Protein AF-A0A1I6CUY3-F1 (afdb_monomer)

Solvent-accessible surface area (backbone atoms only — not comparable to full-atom values): 10543 Å² total; per-residue (Å²): 143,82,84,89,78,91,83,90,82,91,78,90,78,93,74,80,87,75,79,80,78,75,73,74,72,73,67,76,73,80,63,66,23,38,67,44,79,44,79,38,46,83,94,50,56,66,61,58,48,66,66,47,44,64,56,51,34,59,44,41,74,42,101,34,29,36,38,38,43,31,62,86,59,84,82,52,66,68,56,40,55,76,63,63,37,47,79,90,41,55,46,77,48,59,83,56,54,75,78,52,42,59,58,49,47,32,54,49,27,43,67,45,55,26,39,32,39,38,35,61,46,80,68,86,76,49,75,67,57,49,51,50,39,35,55,15,8,39,70,10,50,6,34,36,37,41,37,24,63,55,79,74,75,90,80,81,78,100,66,90,78,81,82,77,80,79,79,80,83,78,133

Radius of gyration: 29.92 Å; Cα contacts (8 Å, |Δi|>4): 224; chains: 1; bounding box: 95×60×81 Å

Foldseek 3Di:
DDDDDDDDDDDDDDDDDPDPPPVVPPPPPPLLQEEDEDEDAPVCVVVVCVVCLVVQLVLQVDPAAEEAEAQADDDDPVCCVVSNHDSVRYYYDHHDDLVVQLVVLLVVLQVLRHQEHETEHADDDDPVSNVSSSVSSSNSSHYYYYYYYDPPPPDPDPDDDDPPPPPDDDD

Secondary structure (DSSP, 8-state):
---------------------------------EEEEEEE-TT-HHHHHHHHHHHHHHHHTSSSEEEEE-SS-PPPHHHHHHTT--TTSEEEE----HHHHHHHHHHHHHTS-EEEEEEE--SPPPHHHHHHHHHHHHHHT-EEEEEEE------S---------------

Nearest PDB structures (foldseek):
  1oft-assembly1_A  TM=8.064E-01  e=1.027E-09  Pseudomonas aeruginosa
  1xmv-assembly1_A  TM=7.536E-01  e=2.503E-05  Escherichia coli
  2odn-assembly1_A  TM=7.716E-01  e=3.425E-05  Mycolicibacterium smegmatis
  1u98-assembly1_A  TM=7.474E-01  e=1.059E-04  Escherichia coli
  1u94-assembly1_A  TM=7.597E-01  e=2.715E-04  Escherichia coli

Mean predicted aligned error: 14.57 Å

Sequence (171 aa):
MIMYTSGYANRSSKLAAIKGNSAQANTAGDSTGLISEVVYREDQPMMTQLLLLPLLQQLGQQSRWQLWLTPQQKLSRQWVQASGLPLTKLMQISQLSPDDTLESMIRALRTGNYSVVIGWHADDLTDDEHRRLVQAAEKGNAMGFVMRPVRSDSHATRQLSGLKIHSNFYH

Structure (mmCIF, N/CA/C/O backbone):
data_AF-A0A1I6CUY3-F1
#
_en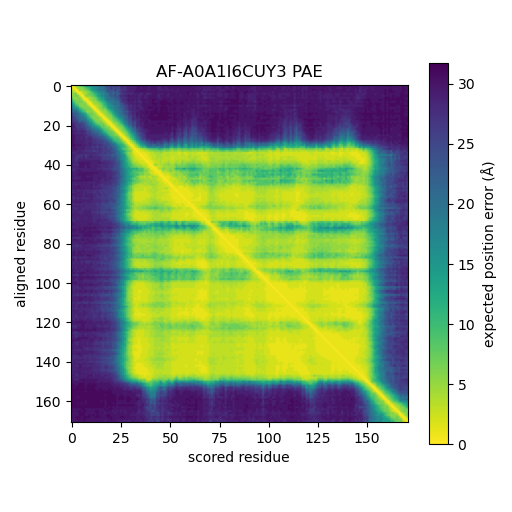try.id   AF-A0A1I6CUY3-F1
#
loop_
_atom_site.group_PDB
_atom_site.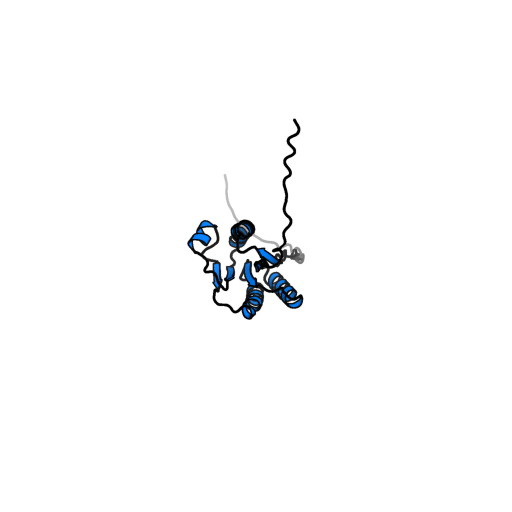id
_atom_site.type_symbol
_atom_site.label_atom_id
_atom_site.label_alt_id
_atom_site.label_comp_id
_atom_site.label_asym_id
_atom_site.label_entity_id
_atom_site.label_seq_id
_atom_site.pdbx_PDB_ins_code
_atom_site.Cartn_x
_atom_site.Cartn_y
_atom_site.Cartn_z
_atom_site.occupancy
_atom_site.B_iso_or_equiv
_atom_site.auth_seq_id
_atom_site.auth_comp_id
_atom_site.auth_asym_id
_atom_site.auth_atom_id
_atom_site.pdbx_PDB_model_num
ATOM 1 N N . MET A 1 1 ? -58.769 29.376 48.415 1.00 55.84 1 MET A N 1
ATOM 2 C CA . MET A 1 1 ? -57.930 28.252 48.876 1.00 55.84 1 MET A CA 1
ATOM 3 C C . MET A 1 1 ? -58.824 27.056 49.146 1.00 55.84 1 MET A C 1
ATOM 5 O O . MET A 1 1 ? -59.474 27.028 50.175 1.00 55.84 1 MET A O 1
ATOM 9 N N . ILE A 1 2 ? -58.894 26.127 48.194 1.00 38.34 2 ILE A N 1
ATOM 10 C CA . ILE A 1 2 ? -59.183 24.705 48.418 1.00 38.34 2 ILE A CA 1
ATOM 11 C C . ILE A 1 2 ? -58.559 23.958 47.237 1.00 38.34 2 ILE A C 1
ATOM 13 O O . ILE A 1 2 ? -58.860 24.233 46.079 1.00 38.34 2 ILE A O 1
ATOM 17 N N . MET A 1 3 ? -57.576 23.135 47.584 1.00 55.62 3 MET A N 1
ATOM 18 C CA . MET A 1 3 ? -56.825 22.208 46.741 1.00 55.62 3 MET A CA 1
ATOM 19 C C . MET A 1 3 ? -57.574 20.864 46.668 1.00 55.62 3 MET A C 1
ATOM 21 O O . MET A 1 3 ? -58.613 20.726 47.305 1.00 55.62 3 MET A O 1
ATOM 25 N N . TYR A 1 4 ? -56.956 19.895 45.977 1.00 41.56 4 TYR A N 1
ATOM 26 C CA . TYR A 1 4 ? -57.267 18.458 45.830 1.00 41.56 4 TYR A CA 1
ATOM 27 C C . TYR A 1 4 ? -58.004 18.101 44.527 1.00 41.56 4 TYR A C 1
ATOM 29 O O . TYR A 1 4 ? -58.953 18.776 44.160 1.00 41.56 4 TYR A O 1
ATOM 37 N N . THR A 1 5 ? -57.729 17.011 43.805 1.00 42.31 5 THR A N 1
ATOM 38 C CA . THR A 1 5 ? -56.566 16.131 43.545 1.00 42.31 5 THR A CA 1
ATOM 39 C C . THR A 1 5 ? -57.085 15.021 42.613 1.00 42.31 5 THR A C 1
ATOM 41 O O . THR A 1 5 ? -58.216 14.586 42.788 1.00 42.31 5 THR A O 1
ATOM 44 N N . SER A 1 6 ? -56.229 14.541 41.703 1.00 37.88 6 SER A N 1
ATOM 45 C CA . SER A 1 6 ? -56.186 13.172 41.151 1.00 37.88 6 SER A CA 1
ATOM 46 C C . SER A 1 6 ? -57.346 12.623 40.296 1.00 37.88 6 SER A C 1
ATOM 48 O O . SER A 1 6 ? -58.520 12.741 40.622 1.00 37.88 6 SER A O 1
ATOM 50 N N . GLY A 1 7 ? -56.971 11.873 39.250 1.00 39.47 7 GLY A N 1
ATOM 51 C CA . GLY A 1 7 ? -57.823 10.826 38.674 1.00 39.47 7 GLY A CA 1
ATOM 52 C C . GLY A 1 7 ? -57.682 10.626 37.167 1.00 39.47 7 GLY A C 1
ATOM 53 O O . GLY A 1 7 ? -58.436 11.196 36.390 1.00 39.47 7 GLY A O 1
ATOM 54 N N . TYR A 1 8 ? -56.735 9.781 36.758 1.00 38.72 8 TYR A N 1
ATOM 55 C CA . TYR A 1 8 ? -56.544 9.295 35.387 1.00 38.72 8 TYR A CA 1
ATOM 56 C C . TYR A 1 8 ? -57.740 8.473 34.871 1.00 38.72 8 TYR A C 1
ATOM 58 O O . TYR A 1 8 ? -58.208 7.589 35.582 1.00 38.72 8 TYR A O 1
ATOM 66 N N . ALA A 1 9 ? -58.116 8.636 33.594 1.00 38.25 9 ALA A N 1
ATOM 67 C CA . ALA A 1 9 ? -58.617 7.532 32.765 1.00 38.25 9 ALA A CA 1
ATOM 68 C C . ALA A 1 9 ? -58.506 7.826 31.255 1.00 38.25 9 ALA A C 1
ATOM 70 O O . ALA A 1 9 ? -59.193 8.660 30.675 1.00 38.25 9 ALA A O 1
ATOM 71 N N . ASN A 1 10 ? -57.606 7.056 30.661 1.00 36.03 10 ASN A N 1
ATOM 72 C CA . ASN A 1 10 ? -57.348 6.748 29.262 1.00 36.03 10 ASN A CA 1
ATOM 73 C C . ASN A 1 10 ? -58.616 6.455 28.426 1.00 36.03 10 ASN A C 1
ATOM 75 O O . ASN A 1 10 ? -59.429 5.609 28.803 1.00 36.03 10 ASN A O 1
ATOM 79 N N . ARG A 1 11 ? -58.721 7.049 27.227 1.00 37.78 11 ARG A N 1
ATOM 80 C CA . ARG A 1 11 ? -59.440 6.416 26.113 1.00 37.78 11 ARG A CA 1
ATOM 81 C C . ARG A 1 11 ? -58.711 6.635 24.791 1.00 37.78 11 ARG A C 1
ATOM 83 O O . ARG A 1 11 ? -58.584 7.747 24.291 1.00 37.78 11 ARG A O 1
ATOM 90 N N . SER A 1 12 ? -58.236 5.516 24.259 1.00 43.66 12 SER A N 1
ATOM 91 C CA . SER A 1 12 ? -57.578 5.349 22.972 1.00 43.66 12 SER A CA 1
ATOM 92 C C . SER A 1 12 ? -58.367 5.934 21.802 1.00 43.66 12 SER A C 1
ATOM 94 O O . SER A 1 12 ? -59.543 5.621 21.621 1.00 43.66 12 SER A O 1
ATOM 96 N N . SER A 1 13 ? -57.668 6.642 20.920 1.00 40.75 13 SER A N 1
ATOM 97 C CA . SER A 1 13 ? -58.008 6.710 19.501 1.00 40.75 13 SER A CA 1
ATOM 98 C C . SER A 1 13 ? -56.831 6.150 18.700 1.00 40.75 13 SER A C 1
ATOM 100 O O . SER A 1 13 ? -55.719 6.672 18.706 1.00 40.75 13 SER A O 1
ATOM 102 N N . LYS A 1 14 ? -57.078 4.997 18.069 1.00 42.62 14 LYS A N 1
ATOM 103 C CA . LYS A 1 14 ? -56.209 4.386 17.062 1.00 42.62 14 LYS A CA 1
ATOM 104 C C . LYS A 1 14 ? -56.055 5.366 15.900 1.00 42.62 14 LYS A C 1
ATOM 106 O O . LYS A 1 14 ? -57.047 5.677 15.248 1.00 42.62 14 LYS A O 1
ATOM 111 N N . LEU A 1 15 ? -54.824 5.757 15.592 1.00 42.97 15 LEU A N 1
ATOM 112 C CA . LEU A 1 15 ? -54.460 6.302 14.288 1.00 42.97 15 LEU A CA 1
ATOM 113 C C . LEU A 1 15 ? -53.458 5.354 13.636 1.00 42.97 15 LEU A C 1
ATOM 115 O O . LEU A 1 15 ? -52.519 4.865 14.261 1.00 42.97 15 LEU A O 1
ATOM 119 N N . ALA A 1 16 ? -53.794 5.005 12.401 1.00 39.41 16 ALA A N 1
ATOM 120 C CA . ALA A 1 16 ? -53.225 3.928 11.623 1.00 39.41 16 ALA A CA 1
ATOM 121 C C . ALA A 1 16 ? -51.727 4.117 11.359 1.00 39.41 16 ALA A C 1
ATOM 123 O O . ALA A 1 16 ? -51.241 5.225 11.139 1.00 39.41 16 ALA A O 1
ATOM 124 N N . ALA A 1 17 ? -51.022 2.988 11.342 1.00 41.09 17 ALA A N 1
ATOM 125 C CA . ALA A 1 17 ? -49.633 2.878 10.945 1.00 41.09 17 ALA A CA 1
ATOM 126 C C . ALA A 1 17 ? -49.424 3.442 9.532 1.00 41.09 17 ALA A C 1
ATOM 128 O O . ALA A 1 17 ? -49.836 2.837 8.541 1.00 41.09 17 ALA A O 1
ATOM 129 N N . ILE A 1 18 ? -48.730 4.574 9.439 1.00 46.38 18 ILE A N 1
ATOM 130 C CA . ILE A 1 18 ? -48.067 4.979 8.204 1.00 46.38 18 ILE A CA 1
ATOM 131 C C . ILE A 1 18 ? -46.748 4.215 8.198 1.00 46.38 18 ILE A C 1
ATOM 133 O O . ILE A 1 18 ? -45.865 4.460 9.019 1.00 46.38 18 ILE A O 1
ATOM 137 N N . LYS A 1 19 ? -46.673 3.214 7.315 1.00 42.91 19 LYS A N 1
ATOM 138 C CA . LYS A 1 19 ? -45.460 2.449 7.032 1.00 42.91 19 LYS A CA 1
ATOM 139 C C . LYS A 1 19 ? -44.299 3.420 6.850 1.00 42.91 19 LYS A C 1
ATOM 141 O O . LYS A 1 19 ? -44.323 4.259 5.951 1.00 42.91 19 LYS A O 1
ATOM 146 N N . GLY A 1 20 ? -43.293 3.273 7.705 1.00 38.03 20 GLY A N 1
ATOM 147 C CA . GLY A 1 20 ? -41.992 3.878 7.508 1.00 38.03 20 GLY A CA 1
ATOM 148 C C . GLY A 1 20 ? -41.389 3.331 6.225 1.00 38.03 20 GLY A C 1
ATOM 149 O O . GLY A 1 20 ? -40.708 2.313 6.238 1.00 38.03 20 GLY A O 1
ATOM 150 N N . ASN A 1 21 ? -41.601 4.036 5.121 1.00 46.59 21 ASN A N 1
ATOM 151 C CA . ASN A 1 21 ? -40.620 4.056 4.055 1.00 46.59 21 ASN A CA 1
ATOM 152 C C . ASN A 1 21 ? -39.525 5.031 4.489 1.00 46.59 21 ASN A C 1
ATOM 154 O O . ASN A 1 21 ? -39.339 6.093 3.901 1.00 46.59 21 ASN A O 1
ATOM 158 N N . SER A 1 22 ? -38.755 4.640 5.508 1.00 44.69 22 SER A N 1
ATOM 159 C CA . SER A 1 22 ? -37.345 5.004 5.553 1.00 44.69 22 SER A CA 1
ATOM 160 C C . SER A 1 22 ? -36.682 4.240 4.410 1.00 44.69 22 SER A C 1
ATOM 162 O O . SER A 1 22 ? -36.003 3.234 4.610 1.00 44.69 22 SER A O 1
ATOM 164 N N . ALA A 1 23 ? -36.952 4.693 3.183 1.00 40.44 23 ALA A N 1
ATOM 165 C CA . ALA A 1 23 ? -36.042 4.511 2.078 1.00 40.44 23 ALA A CA 1
ATOM 166 C C . ALA A 1 23 ? -34.788 5.260 2.510 1.00 40.44 23 ALA A C 1
ATOM 168 O O . ALA A 1 23 ? -34.647 6.465 2.309 1.00 40.44 23 ALA A O 1
ATOM 169 N N . GLN A 1 24 ? -33.938 4.540 3.234 1.00 44.31 24 GLN A N 1
ATOM 170 C CA . GLN A 1 24 ? -32.570 4.914 3.469 1.00 44.31 24 GLN A CA 1
ATOM 171 C C . GLN A 1 24 ? -31.951 4.941 2.080 1.00 44.31 24 GLN A C 1
ATOM 173 O O . GLN A 1 24 ? -31.502 3.929 1.548 1.00 44.31 24 GLN A O 1
ATOM 178 N N . ALA A 1 25 ? -32.048 6.107 1.447 1.00 40.00 25 ALA A N 1
ATOM 179 C CA . ALA A 1 25 ? -31.144 6.499 0.403 1.00 40.00 25 ALA A CA 1
ATOM 180 C C . ALA A 1 25 ? -29.764 6.407 1.052 1.00 40.00 25 ALA A C 1
ATOM 182 O O . ALA A 1 25 ? -29.317 7.327 1.732 1.00 40.00 25 ALA A O 1
ATOM 183 N N . ASN A 1 26 ? -29.128 5.244 0.903 1.00 42.31 26 ASN A N 1
ATOM 184 C CA . ASN A 1 26 ? -27.686 5.165 0.826 1.00 42.31 26 ASN A CA 1
ATOM 185 C C . ASN A 1 26 ? -27.321 6.104 -0.321 1.00 42.31 26 ASN A C 1
ATOM 187 O O . ASN A 1 26 ? -27.262 5.699 -1.480 1.00 42.31 26 ASN A O 1
ATOM 191 N N . THR A 1 27 ? -27.164 7.388 -0.003 1.00 42.53 27 THR A N 1
ATOM 192 C CA . THR A 1 27 ? -26.299 8.275 -0.760 1.00 42.53 27 THR A CA 1
ATOM 193 C C . THR A 1 27 ? -25.023 7.484 -0.942 1.00 42.53 27 THR A C 1
ATOM 195 O O . THR A 1 27 ? -24.424 7.086 0.061 1.00 42.53 27 THR A O 1
ATOM 198 N N . ALA A 1 28 ? -24.726 7.142 -2.196 1.00 45.62 28 ALA A N 1
ATOM 199 C CA . ALA A 1 28 ? -23.507 6.477 -2.606 1.00 45.62 28 ALA A CA 1
ATOM 200 C C . ALA A 1 28 ? -22.371 6.988 -1.718 1.00 45.62 28 ALA A C 1
ATOM 202 O O . ALA A 1 28 ? -22.059 8.176 -1.738 1.00 45.62 28 ALA A O 1
ATOM 203 N N . GLY A 1 29 ? -21.863 6.127 -0.834 1.00 43.66 29 GLY A N 1
ATOM 204 C CA . GLY A 1 29 ? -20.668 6.472 -0.089 1.00 43.66 29 GLY A CA 1
ATOM 205 C C . GLY A 1 29 ? -19.603 6.669 -1.147 1.00 43.66 29 GLY A C 1
ATOM 206 O O . GLY A 1 29 ? -19.333 5.710 -1.867 1.00 43.66 29 GLY A O 1
ATOM 207 N N . ASP A 1 30 ? -19.101 7.897 -1.293 1.00 52.50 30 ASP A N 1
ATOM 208 C CA . ASP A 1 30 ? -18.008 8.221 -2.203 1.00 52.50 30 ASP A CA 1
ATOM 209 C C . ASP A 1 30 ? -16.924 7.163 -2.012 1.00 52.50 30 ASP A C 1
ATOM 211 O O . ASP A 1 30 ? -16.229 7.121 -0.991 1.00 52.50 30 ASP A O 1
ATOM 215 N N . SER A 1 31 ? -16.834 6.233 -2.958 1.00 53.81 31 SER A N 1
ATOM 216 C CA . SER A 1 31 ? -15.778 5.245 -2.986 1.00 53.81 31 SER A CA 1
ATOM 217 C C . SER A 1 31 ? -14.516 6.011 -3.346 1.00 53.81 31 SER A C 1
ATOM 219 O O . SER A 1 31 ? -14.203 6.202 -4.514 1.00 53.81 31 SER A O 1
ATOM 221 N N . THR A 1 32 ? -13.799 6.476 -2.326 1.00 67.50 32 THR A N 1
ATOM 222 C CA . THR A 1 32 ? -12.501 7.160 -2.450 1.00 67.50 32 THR A CA 1
ATOM 223 C C . THR A 1 32 ? -11.358 6.193 -2.767 1.00 67.50 32 THR A C 1
ATOM 225 O O . THR A 1 32 ? -10.187 6.571 -2.728 1.00 67.50 32 THR A O 1
ATOM 228 N N . GLY A 1 33 ? -11.690 4.932 -3.056 1.00 84.12 33 GLY A N 1
ATOM 229 C CA . GLY A 1 33 ? -10.740 3.933 -3.505 1.00 84.12 33 GLY A CA 1
ATOM 230 C C . GLY A 1 33 ? -10.126 4.349 -4.832 1.00 84.12 33 GLY A C 1
ATOM 231 O O . GLY A 1 33 ? -10.821 4.412 -5.839 1.00 84.12 33 GLY A O 1
ATOM 232 N N . LEU A 1 34 ? -8.830 4.646 -4.822 1.00 93.62 34 LEU A N 1
ATOM 233 C CA . LEU A 1 34 ? -8.089 5.100 -5.994 1.00 93.62 34 LEU A CA 1
ATOM 234 C C . LEU A 1 34 ? -6.693 4.496 -5.993 1.00 93.62 34 LEU A C 1
ATOM 236 O O . LEU A 1 34 ? -6.127 4.228 -4.933 1.00 93.62 34 LEU A O 1
ATOM 240 N N . ILE A 1 35 ? -6.135 4.328 -7.185 1.00 95.50 35 ILE A N 1
ATOM 241 C CA . ILE A 1 35 ? -4.742 3.945 -7.390 1.00 95.50 35 ILE A CA 1
ATOM 242 C C . ILE A 1 35 ? -4.048 5.097 -8.095 1.00 95.50 35 ILE A C 1
ATOM 244 O O . ILE A 1 35 ? -4.551 5.609 -9.091 1.00 95.50 35 ILE A O 1
ATOM 248 N N . SER A 1 36 ? -2.904 5.510 -7.561 1.00 92.81 36 SER A N 1
ATOM 249 C CA . SER A 1 36 ? -2.047 6.514 -8.176 1.00 92.81 36 SER A CA 1
ATOM 250 C C . SER A 1 36 ? -0.635 5.974 -8.286 1.00 92.81 36 SER A C 1
ATOM 252 O O . SER A 1 36 ? -0.040 5.521 -7.305 1.00 92.81 36 SER A O 1
ATOM 254 N N . GLU A 1 37 ? -0.066 6.087 -9.475 1.00 91.62 37 GLU A N 1
ATOM 255 C CA . GLU A 1 37 ? 1.366 5.916 -9.660 1.00 91.62 37 GLU A CA 1
ATOM 256 C C . GLU A 1 37 ? 2.086 7.204 -9.269 1.00 91.62 37 GLU A C 1
ATOM 258 O O . GLU A 1 37 ? 1.660 8.307 -9.615 1.00 91.62 37 GLU A O 1
ATOM 263 N N . VAL A 1 38 ? 3.179 7.066 -8.527 1.00 89.88 38 VAL A N 1
ATOM 264 C CA . VAL A 1 38 ? 4.020 8.180 -8.100 1.00 89.88 38 VAL A CA 1
ATOM 265 C C . VAL A 1 38 ? 5.409 7.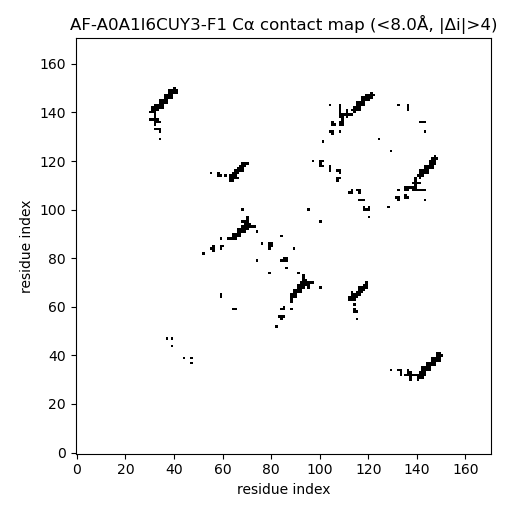944 -8.650 1.00 89.88 38 VAL A C 1
ATOM 267 O O . VAL A 1 38 ? 6.190 7.148 -8.125 1.00 89.88 38 VAL A O 1
ATOM 270 N N . VAL A 1 39 ? 5.702 8.659 -9.726 1.00 87.75 39 VAL A N 1
ATOM 271 C CA . VAL A 1 39 ? 7.001 8.630 -10.383 1.00 87.75 39 VAL A CA 1
ATOM 272 C C . VAL A 1 39 ? 7.918 9.629 -9.681 1.00 87.75 39 VAL A C 1
ATOM 274 O O . VAL A 1 39 ? 7.602 10.816 -9.592 1.00 87.75 39 VAL A O 1
ATOM 277 N N . TYR A 1 40 ? 9.042 9.157 -9.145 1.00 83.94 40 TYR A N 1
ATOM 278 C CA . TYR A 1 40 ? 9.973 9.984 -8.378 1.00 83.94 40 TYR A CA 1
ATOM 279 C C . TYR A 1 40 ? 11.410 9.807 -8.849 1.00 83.94 40 TYR A C 1
ATOM 281 O O . TYR A 1 40 ? 11.801 8.745 -9.320 1.00 83.94 40 TYR A O 1
ATOM 289 N N . ARG A 1 41 ? 12.227 10.850 -8.703 1.00 81.62 41 ARG A N 1
ATOM 290 C CA . ARG A 1 41 ? 13.665 10.756 -8.967 1.00 81.62 41 ARG A CA 1
ATOM 291 C C . ARG A 1 41 ? 14.395 10.439 -7.668 1.00 81.62 41 ARG A C 1
ATOM 293 O O . ARG A 1 41 ? 14.144 11.081 -6.648 1.00 81.62 41 ARG A O 1
ATOM 300 N N . GLU A 1 42 ? 15.295 9.464 -7.697 1.00 79.12 42 GLU A N 1
ATOM 301 C CA . GLU A 1 42 ? 16.008 9.012 -6.493 1.00 79.12 42 GLU A CA 1
ATOM 302 C C . GLU A 1 42 ? 16.972 10.066 -5.926 1.00 79.12 42 GLU A C 1
ATOM 304 O O . GLU A 1 42 ? 17.242 10.073 -4.729 1.00 79.12 42 GLU A O 1
ATOM 309 N N . ASP A 1 43 ? 17.443 10.997 -6.757 1.00 77.81 43 ASP A N 1
ATOM 310 C CA . ASP A 1 43 ? 18.293 12.125 -6.361 1.00 77.81 43 ASP A CA 1
ATOM 311 C C . ASP A 1 43 ? 17.499 13.321 -5.799 1.00 77.81 43 ASP A C 1
ATOM 313 O O . ASP A 1 43 ? 18.092 14.241 -5.238 1.00 77.81 43 ASP A O 1
ATOM 317 N N . GLN A 1 44 ? 16.165 13.322 -5.917 1.00 75.31 44 GLN A N 1
ATOM 318 C CA . GLN A 1 44 ? 15.290 14.367 -5.366 1.00 75.31 44 GLN A CA 1
ATOM 319 C C . GLN A 1 44 ? 14.103 13.792 -4.570 1.00 75.31 44 GLN A C 1
ATOM 321 O O . GLN A 1 44 ? 12.944 14.118 -4.847 1.00 75.31 44 GLN A O 1
ATOM 326 N N . PRO A 1 45 ? 14.359 12.993 -3.516 1.00 73.44 45 PRO A N 1
ATOM 327 C CA . PRO A 1 45 ? 13.300 12.359 -2.727 1.00 73.44 45 PRO A CA 1
ATOM 328 C C . PRO A 1 45 ? 12.437 13.374 -1.959 1.00 73.44 45 PRO A C 1
ATOM 330 O O . PRO A 1 45 ? 11.273 13.107 -1.659 1.00 73.44 45 PRO A O 1
ATOM 333 N N . MET A 1 46 ? 12.984 14.562 -1.673 1.00 73.88 46 MET A N 1
ATOM 334 C CA . MET A 1 46 ? 12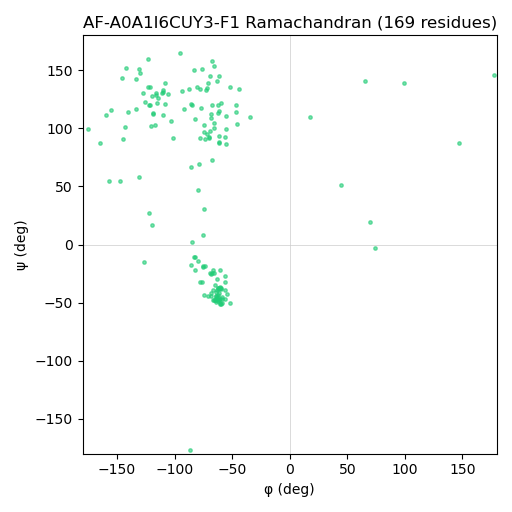.302 15.614 -0.914 1.00 73.88 46 MET A CA 1
ATOM 335 C C . MET A 1 46 ? 11.008 16.086 -1.595 1.00 73.88 46 MET A C 1
ATOM 337 O O . MET A 1 46 ? 10.024 16.357 -0.912 1.00 73.88 46 MET A O 1
ATOM 341 N N . MET A 1 47 ? 10.974 16.155 -2.931 1.00 72.69 47 MET A N 1
ATOM 342 C CA . MET A 1 47 ? 9.797 16.645 -3.661 1.00 72.69 47 MET A CA 1
ATOM 343 C C . MET A 1 47 ? 8.602 15.700 -3.496 1.00 72.69 47 MET A C 1
ATOM 345 O O . MET A 1 47 ? 7.502 16.118 -3.141 1.00 72.69 47 MET A O 1
ATOM 349 N N . THR A 1 48 ? 8.836 14.404 -3.686 1.00 76.75 48 THR A N 1
ATOM 350 C CA . THR A 1 48 ? 7.817 13.365 -3.507 1.00 76.75 48 THR A CA 1
ATOM 351 C C . THR A 1 48 ? 7.302 13.332 -2.075 1.00 76.75 48 THR A C 1
ATOM 353 O O . THR A 1 48 ? 6.102 13.187 -1.844 1.00 76.75 48 THR A O 1
ATOM 356 N N . GLN A 1 49 ? 8.199 13.537 -1.111 1.00 77.69 49 GLN A N 1
ATOM 357 C CA . GLN A 1 49 ? 7.843 13.603 0.295 1.00 77.69 49 GLN A CA 1
ATOM 358 C C . GLN A 1 49 ? 6.924 14.795 0.606 1.00 77.69 49 GLN A C 1
ATOM 360 O O . GLN A 1 49 ? 5.933 14.622 1.309 1.00 77.69 49 GLN A O 1
ATOM 365 N N . LEU A 1 50 ? 7.214 15.986 0.072 1.00 78.75 50 LEU A N 1
ATOM 366 C CA . LEU A 1 50 ? 6.396 17.185 0.291 1.00 78.75 50 LEU A CA 1
ATOM 367 C C . LEU A 1 50 ? 4.991 17.065 -0.310 1.00 78.75 50 LEU A C 1
ATOM 369 O O . LEU A 1 50 ? 4.038 17.567 0.279 1.00 78.75 50 LEU A O 1
ATOM 373 N N . LEU A 1 51 ? 4.856 16.387 -1.452 1.00 82.06 51 LEU A N 1
ATOM 374 C CA . LEU A 1 51 ? 3.563 16.184 -2.108 1.00 82.06 51 LEU A CA 1
ATOM 375 C C . LEU A 1 51 ? 2.700 15.143 -1.387 1.00 82.06 51 LEU A C 1
ATOM 377 O O . LEU A 1 51 ? 1.506 15.361 -1.188 1.00 82.06 51 LEU A O 1
ATOM 381 N N . LEU A 1 52 ? 3.291 14.018 -0.977 1.00 87.50 52 LEU A N 1
ATOM 382 C CA . LEU A 1 52 ? 2.536 12.940 -0.336 1.00 87.50 52 LEU A CA 1
ATOM 383 C C . LEU A 1 52 ? 2.219 13.232 1.129 1.00 87.50 52 LEU A C 1
ATOM 385 O O . LEU A 1 52 ? 1.180 12.798 1.624 1.00 87.50 52 LEU A O 1
ATOM 389 N N . LEU A 1 53 ? 3.087 13.954 1.840 1.00 91.12 53 LEU A N 1
ATOM 390 C CA . LEU A 1 53 ? 2.970 14.064 3.288 1.00 91.12 53 LEU A CA 1
ATOM 391 C C . LEU A 1 53 ? 1.645 14.684 3.777 1.00 91.12 53 LEU A C 1
ATOM 393 O O . LEU A 1 53 ? 1.037 14.079 4.662 1.00 91.12 53 LEU A O 1
ATOM 397 N N . PRO A 1 54 ? 1.143 15.807 3.225 1.00 91.25 54 PRO A N 1
ATOM 398 C CA . PRO A 1 54 ? -0.133 16.382 3.660 1.00 91.25 54 PRO A CA 1
ATOM 399 C C . PRO A 1 54 ? -1.304 15.408 3.484 1.00 91.25 54 PRO A C 1
ATOM 401 O O . PRO A 1 54 ? -2.180 15.307 4.344 1.00 91.25 54 PRO A O 1
ATOM 404 N N . LEU A 1 55 ? -1.292 14.630 2.398 1.00 92.00 55 LEU A N 1
ATOM 405 C CA . LEU A 1 55 ? -2.306 13.612 2.153 1.00 92.00 55 LEU A CA 1
ATOM 406 C C . LEU A 1 55 ? -2.192 12.460 3.156 1.00 92.00 55 LEU A C 1
ATOM 408 O O . LEU A 1 55 ? -3.196 12.041 3.730 1.00 92.00 55 LEU A O 1
ATOM 412 N N . LEU A 1 56 ? -0.979 11.977 3.426 1.00 92.62 56 LEU A N 1
ATOM 413 C CA . LEU A 1 56 ? -0.756 10.936 4.429 1.00 92.62 56 LEU A CA 1
ATOM 414 C C . LEU A 1 56 ? -1.155 11.403 5.836 1.00 92.62 56 LEU A C 1
ATOM 416 O O . LEU A 1 56 ? -1.739 10.625 6.585 1.00 92.62 56 LEU A O 1
ATOM 420 N N . GLN A 1 57 ? -0.923 12.667 6.193 1.00 93.19 57 GLN A N 1
ATOM 421 C CA . GLN A 1 57 ? -1.412 13.246 7.449 1.00 93.19 57 GLN A CA 1
ATOM 422 C C . GLN A 1 57 ? -2.944 13.241 7.513 1.00 93.19 57 GLN A C 1
ATOM 424 O O . GLN A 1 57 ? -3.511 12.813 8.520 1.00 93.19 57 GLN A O 1
ATOM 429 N N . GLN A 1 58 ? -3.620 13.647 6.433 1.00 92.00 58 GLN A N 1
ATOM 430 C CA . GLN A 1 58 ? -5.083 13.629 6.346 1.00 92.00 58 GLN A CA 1
ATOM 431 C C . GLN A 1 58 ? -5.640 12.205 6.481 1.00 92.00 58 GLN A C 1
ATOM 433 O O . GLN A 1 58 ? -6.544 11.956 7.278 1.00 92.00 58 GLN A O 1
ATOM 438 N N . LEU A 1 59 ? -5.072 11.242 5.752 1.00 92.25 59 LEU A N 1
ATOM 439 C CA . LEU A 1 59 ? -5.459 9.831 5.842 1.00 92.25 59 LEU A CA 1
ATOM 440 C C . LEU A 1 59 ? -5.104 9.215 7.202 1.00 92.25 59 LEU A C 1
ATOM 442 O O . LEU A 1 59 ? -5.701 8.214 7.594 1.00 92.25 59 LEU A O 1
ATOM 446 N N . GLY A 1 60 ? -4.146 9.800 7.921 1.00 91.06 60 GLY A N 1
ATOM 447 C CA . GLY A 1 60 ? -3.746 9.396 9.264 1.00 91.06 60 GLY A CA 1
ATOM 448 C C . GLY A 1 60 ? -4.733 9.813 10.355 1.00 91.06 60 GLY A C 1
ATOM 449 O O . GLY A 1 60 ? -4.737 9.211 11.426 1.00 91.06 60 GLY A O 1
ATOM 450 N N . GLN A 1 61 ? -5.607 10.787 10.076 1.00 89.94 61 GLN A N 1
ATOM 451 C CA . GLN A 1 61 ? -6.741 11.125 10.946 1.00 89.94 61 GLN A CA 1
ATOM 452 C C . GLN A 1 61 ? -7.855 10.073 10.875 1.00 89.94 61 GLN A C 1
ATOM 454 O O . GLN A 1 61 ? -8.699 9.984 11.768 1.00 89.94 61 GLN A O 1
ATOM 459 N N . GLN A 1 62 ? -7.866 9.247 9.823 1.00 88.06 62 GLN A N 1
ATOM 460 C CA . GLN A 1 62 ? -8.781 8.117 9.751 1.00 88.06 62 GLN A CA 1
ATOM 461 C C . GLN A 1 62 ? -8.378 7.070 10.789 1.00 88.06 62 GLN A C 1
ATOM 463 O O . GLN A 1 62 ? -7.200 6.808 11.024 1.00 88.06 62 GLN A O 1
ATOM 468 N N . SER A 1 63 ? -9.356 6.386 11.383 1.00 90.19 63 SER A N 1
ATOM 469 C CA . SER A 1 63 ? -9.086 5.332 12.367 1.00 90.19 63 SER A CA 1
ATOM 470 C C . SER A 1 63 ? -8.571 4.016 11.759 1.00 90.19 63 SER A C 1
ATOM 472 O O . SER A 1 63 ? -8.789 2.954 12.337 1.00 90.19 63 SER A O 1
ATOM 474 N N . ARG A 1 64 ? -7.847 4.088 10.642 1.00 93.56 64 ARG A N 1
ATOM 475 C CA . ARG A 1 64 ? -7.411 2.975 9.794 1.00 93.56 64 ARG A CA 1
ATOM 476 C C . ARG A 1 64 ? -5.890 2.972 9.659 1.00 93.56 64 ARG A C 1
ATOM 478 O O . ARG A 1 64 ? -5.238 3.978 9.924 1.00 93.56 64 ARG A O 1
ATOM 485 N N . TRP A 1 65 ? -5.329 1.832 9.282 1.00 96.31 65 TRP A N 1
ATOM 486 C CA . TRP A 1 65 ? -3.884 1.650 9.185 1.00 96.31 65 TRP A CA 1
ATOM 487 C C . TRP A 1 65 ? -3.297 2.308 7.930 1.00 96.31 65 TRP A C 1
ATOM 489 O O . TRP A 1 65 ? -3.945 2.371 6.888 1.00 96.31 65 TRP A O 1
ATOM 499 N N . GLN A 1 66 ? -2.040 2.734 8.001 1.00 95.25 66 GLN A N 1
ATOM 500 C CA . GLN A 1 66 ? -1.232 3.090 6.834 1.00 95.25 66 GLN A CA 1
ATOM 501 C C . GLN A 1 66 ? -0.173 2.013 6.624 1.00 95.25 66 GLN A C 1
ATOM 503 O O . GLN A 1 66 ? 0.626 1.762 7.528 1.00 95.25 66 GLN A O 1
ATOM 508 N N . LEU A 1 67 ? -0.175 1.363 5.461 1.00 95.44 67 LEU A N 1
ATOM 509 C CA . LEU A 1 67 ? 0.753 0.275 5.147 1.00 95.44 67 LEU A CA 1
ATOM 510 C C . LEU A 1 67 ? 1.834 0.728 4.175 1.00 95.44 67 LEU A C 1
ATOM 512 O O . LEU A 1 67 ? 1.534 1.284 3.122 1.00 95.44 67 LEU A O 1
ATOM 516 N N . TRP A 1 68 ? 3.082 0.450 4.532 1.00 93.75 68 TRP A N 1
ATOM 517 C CA . TRP A 1 68 ? 4.265 0.758 3.740 1.00 93.75 68 TRP A CA 1
ATOM 518 C C . TRP A 1 68 ? 4.993 -0.545 3.392 1.00 93.75 68 TRP A C 1
ATOM 520 O O . TRP A 1 68 ? 5.520 -1.222 4.277 1.00 93.75 68 TRP A O 1
ATOM 530 N N . LEU A 1 69 ? 5.019 -0.897 2.106 1.00 92.38 69 LEU A N 1
ATOM 531 C CA . LEU A 1 69 ? 5.736 -2.048 1.553 1.00 92.38 69 LEU A CA 1
ATOM 532 C C . LEU A 1 69 ? 7.035 -1.551 0.907 1.00 92.38 69 LEU A C 1
ATOM 534 O O . LEU A 1 69 ? 7.060 -1.135 -0.250 1.00 92.38 69 LEU A O 1
ATOM 538 N N . THR A 1 70 ? 8.111 -1.528 1.690 1.00 82.88 70 THR A N 1
ATOM 539 C CA . THR A 1 70 ? 9.376 -0.858 1.342 1.00 82.88 70 THR A CA 1
ATOM 540 C C . THR A 1 70 ? 10.512 -1.878 1.229 1.00 82.88 70 THR A C 1
ATOM 542 O O . THR A 1 70 ? 11.041 -2.288 2.263 1.00 82.88 70 THR A O 1
ATOM 545 N N . PRO A 1 71 ? 10.957 -2.277 0.029 1.00 66.75 71 PRO A N 1
ATOM 546 C CA . PRO A 1 71 ? 11.938 -3.353 -0.113 1.00 66.75 71 PRO A CA 1
ATOM 547 C C . PRO A 1 71 ? 13.342 -2.994 0.405 1.00 66.75 71 PRO A C 1
ATOM 549 O O . PRO A 1 71 ? 14.092 -3.890 0.776 1.00 66.75 71 PRO A O 1
ATOM 552 N N . GLN A 1 72 ? 13.718 -1.707 0.449 1.00 66.12 72 GLN A N 1
ATOM 553 C CA . GLN A 1 72 ? 15.109 -1.306 0.734 1.00 66.12 72 GLN A CA 1
ATOM 554 C C . GLN A 1 72 ? 15.288 -0.296 1.877 1.00 66.12 72 GLN A C 1
ATOM 556 O O . GLN A 1 72 ? 16.400 -0.125 2.373 1.00 66.12 72 GLN A O 1
ATOM 561 N N . GLN A 1 73 ? 14.227 0.378 2.329 1.00 69.19 73 GLN A N 1
ATOM 562 C CA . GLN A 1 73 ? 14.349 1.499 3.267 1.00 69.19 73 GLN A CA 1
ATOM 563 C C . GLN A 1 73 ? 13.599 1.230 4.566 1.00 69.19 73 GLN A C 1
ATOM 565 O O . GLN A 1 73 ? 12.410 0.932 4.552 1.00 69.19 73 GLN A O 1
ATOM 570 N N . LYS A 1 74 ? 14.278 1.376 5.710 1.00 77.06 74 LYS A N 1
ATOM 571 C CA . LYS A 1 74 ? 13.623 1.397 7.026 1.00 77.06 74 LYS A CA 1
ATOM 572 C C . LYS A 1 74 ? 12.994 2.764 7.260 1.00 77.06 74 LYS A C 1
ATOM 574 O O . LYS A 1 74 ? 13.650 3.786 7.070 1.00 77.06 74 LYS A O 1
ATOM 579 N N . LEU A 1 75 ? 11.748 2.781 7.723 1.00 81.00 75 LEU A N 1
ATOM 580 C CA . LEU A 1 75 ? 11.071 4.024 8.035 1.00 81.00 75 LEU A CA 1
ATOM 581 C C . LEU A 1 75 ? 11.591 4.558 9.372 1.00 81.00 75 LEU A C 1
ATOM 583 O O . LEU A 1 75 ? 11.461 3.913 10.415 1.00 81.00 75 LEU A O 1
ATOM 587 N N . SER A 1 76 ? 12.211 5.737 9.350 1.00 85.62 76 SER A N 1
ATOM 588 C CA . SER A 1 76 ? 12.718 6.362 10.571 1.00 85.62 76 SER A CA 1
ATOM 589 C C . SER A 1 76 ? 11.556 6.783 11.467 1.00 85.62 76 SER A C 1
ATOM 591 O O . SER A 1 76 ? 10.754 7.635 11.092 1.00 85.62 76 SER A O 1
ATOM 593 N N . ARG A 1 77 ? 11.492 6.245 12.692 1.00 87.50 77 ARG A N 1
ATOM 594 C CA . ARG A 1 77 ? 10.482 6.656 13.684 1.00 87.50 77 ARG A CA 1
ATOM 595 C C . ARG A 1 77 ? 10.516 8.159 13.961 1.00 87.50 77 ARG A C 1
ATOM 597 O O . ARG A 1 77 ? 9.460 8.771 14.083 1.00 87.50 77 ARG A O 1
ATOM 604 N N . GLN A 1 78 ? 11.713 8.745 14.030 1.00 89.12 78 GLN A N 1
ATOM 605 C CA . GLN A 1 78 ? 11.883 10.186 14.233 1.00 89.12 78 GLN A CA 1
ATOM 606 C C . GLN A 1 78 ? 11.270 10.979 13.082 1.00 89.12 78 GLN A C 1
ATOM 608 O O . GLN A 1 78 ? 10.565 11.954 13.318 1.00 89.12 78 GLN A O 1
ATOM 613 N N . TRP A 1 79 ? 11.490 10.529 11.845 1.00 88.31 79 TRP A N 1
ATOM 614 C CA . TRP A 1 79 ? 10.904 11.157 10.668 1.00 88.31 79 TRP A CA 1
ATOM 615 C C . TRP A 1 79 ? 9.376 11.062 10.677 1.00 88.31 79 TRP A C 1
ATOM 617 O O . TRP A 1 79 ? 8.716 12.069 10.448 1.00 88.31 79 TRP A O 1
ATOM 627 N N . VAL A 1 80 ? 8.807 9.896 11.010 1.00 89.19 80 VAL A N 1
ATOM 628 C CA . VAL A 1 80 ? 7.344 9.710 11.092 1.00 89.19 80 VAL A CA 1
ATOM 629 C C . VAL A 1 80 ? 6.733 10.677 12.104 1.00 89.19 80 VAL A C 1
ATOM 631 O O . VAL A 1 80 ? 5.744 11.343 11.801 1.00 89.19 80 VAL A O 1
ATOM 634 N N . GLN A 1 81 ? 7.356 10.803 13.278 1.00 90.00 81 GLN A N 1
ATOM 635 C CA . GLN A 1 81 ? 6.907 11.716 14.325 1.00 90.00 81 GLN A CA 1
ATOM 636 C C . GLN A 1 81 ? 7.038 13.187 13.905 1.00 90.00 81 GLN A C 1
ATOM 638 O O . GLN A 1 81 ? 6.083 13.945 14.050 1.00 90.00 81 GLN A O 1
ATOM 643 N N . ALA A 1 82 ? 8.188 13.588 13.354 1.00 89.12 82 ALA A N 1
ATOM 644 C CA . ALA A 1 82 ?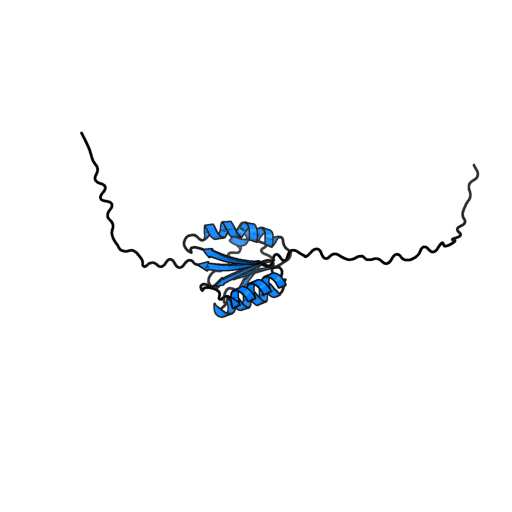 8.417 14.955 12.878 1.00 89.12 82 ALA A CA 1
ATOM 645 C C . ALA A 1 82 ? 7.480 15.336 11.721 1.00 89.12 82 ALA A C 1
ATOM 647 O O . ALA A 1 82 ? 7.103 16.494 11.578 1.00 89.12 82 ALA A O 1
ATOM 648 N N . SER A 1 83 ? 7.070 14.348 10.928 1.00 87.25 83 SER A N 1
ATOM 649 C CA . SER A 1 83 ? 6.163 14.516 9.798 1.00 87.25 83 SER A CA 1
ATOM 650 C C . SER A 1 83 ? 4.685 14.478 10.202 1.00 87.25 83 SER A C 1
ATOM 652 O O . SER A 1 83 ? 3.826 14.552 9.333 1.00 87.25 83 SER A O 1
ATOM 654 N N . GLY A 1 84 ? 4.350 14.352 11.492 1.00 89.50 84 GLY A N 1
ATOM 655 C CA . GLY A 1 84 ? 2.962 14.377 11.971 1.00 89.50 84 GLY A CA 1
ATOM 656 C C . GLY A 1 84 ? 2.122 13.152 11.585 1.00 89.50 84 GLY A C 1
ATOM 657 O O . GLY A 1 84 ? 0.895 13.219 11.605 1.00 89.50 84 GLY A O 1
ATOM 658 N N . LEU A 1 85 ? 2.763 12.038 11.220 1.00 90.38 85 LEU A N 1
ATOM 659 C CA . LEU A 1 85 ? 2.083 10.789 10.874 1.00 90.38 85 LEU A CA 1
ATOM 660 C C . LEU A 1 85 ? 1.733 9.967 12.131 1.00 90.38 85 LEU A C 1
ATOM 662 O O . LEU A 1 85 ? 2.457 10.017 13.132 1.00 90.38 85 LEU A O 1
ATOM 666 N N . PRO A 1 86 ? 0.650 9.166 12.105 1.00 86.69 86 PRO A N 1
ATOM 667 C CA . PRO A 1 86 ? 0.193 8.419 13.274 1.00 86.69 86 PRO A CA 1
ATOM 668 C C . PRO A 1 86 ? 1.092 7.208 13.559 1.00 86.69 86 PRO A C 1
ATOM 670 O O . PRO A 1 86 ? 0.893 6.120 13.021 1.00 86.69 86 PRO A O 1
ATOM 673 N N . LEU A 1 87 ? 2.050 7.369 14.477 1.00 85.88 87 LEU A N 1
ATOM 674 C CA . LEU A 1 87 ? 3.020 6.326 14.844 1.00 85.88 87 LEU A CA 1
ATOM 675 C C . LEU A 1 87 ? 2.364 5.008 15.312 1.00 85.88 87 LEU A C 1
ATOM 677 O O . LEU A 1 87 ? 2.953 3.941 15.173 1.00 85.88 87 LEU A O 1
ATOM 681 N N . THR A 1 88 ? 1.151 5.074 15.869 1.00 88.75 88 THR A N 1
ATOM 682 C CA . THR A 1 88 ? 0.404 3.925 16.412 1.00 88.75 88 THR A CA 1
ATOM 683 C C . THR A 1 88 ? -0.415 3.160 15.373 1.00 88.75 88 THR A C 1
ATOM 685 O O . THR A 1 88 ? -0.803 2.026 15.639 1.00 88.75 88 THR A O 1
ATOM 688 N N . LYS A 1 89 ? -0.686 3.760 14.206 1.00 91.56 89 LYS A N 1
ATOM 689 C CA . LYS A 1 89 ? -1.474 3.165 13.109 1.00 91.56 89 LYS A CA 1
ATOM 690 C C . LYS A 1 89 ? -0.681 3.093 11.807 1.00 91.56 89 LYS A C 1
ATOM 692 O O . LYS A 1 89 ? -1.250 3.097 10.719 1.00 91.56 89 LYS A O 1
ATOM 697 N N . LEU A 1 90 ? 0.639 3.006 11.922 1.00 92.12 90 LEU A N 1
ATOM 698 C CA . LEU A 1 90 ? 1.540 2.812 10.800 1.00 92.12 90 LEU A CA 1
ATOM 699 C C . LEU A 1 90 ? 2.139 1.410 10.867 1.00 92.12 90 LEU A C 1
ATOM 701 O O . LEU A 1 90 ? 2.639 0.980 11.906 1.00 92.12 90 LEU A O 1
ATOM 705 N N . MET A 1 91 ? 2.101 0.707 9.740 1.00 92.75 91 MET A N 1
ATOM 706 C CA . MET A 1 91 ? 2.709 -0.604 9.563 1.00 92.75 91 MET A CA 1
ATOM 707 C C . MET A 1 91 ? 3.719 -0.548 8.421 1.00 92.75 91 MET A C 1
ATOM 709 O O . MET A 1 91 ? 3.431 -0.012 7.354 1.00 92.75 91 MET A O 1
ATOM 713 N N . GLN A 1 92 ? 4.890 -1.138 8.643 1.00 91.25 92 GLN A N 1
ATOM 714 C CA . GLN A 1 92 ? 5.930 -1.276 7.633 1.00 91.25 92 GLN A CA 1
ATOM 715 C C . GLN A 1 92 ? 6.285 -2.751 7.449 1.00 91.25 92 GLN A C 1
ATOM 717 O O . GLN A 1 92 ? 6.496 -3.461 8.431 1.00 91.25 92 GLN A O 1
ATOM 722 N N . ILE A 1 93 ? 6.417 -3.180 6.195 1.00 90.50 93 ILE A N 1
ATOM 723 C CA . ILE A 1 93 ? 6.948 -4.490 5.816 1.00 90.50 93 ILE A CA 1
ATOM 724 C C . ILE A 1 93 ? 8.157 -4.249 4.909 1.00 90.50 93 ILE A C 1
ATOM 726 O O . ILE A 1 93 ? 8.035 -3.584 3.881 1.00 90.50 93 ILE A O 1
ATOM 730 N N . SER A 1 94 ? 9.334 -4.736 5.318 1.00 79.62 94 SER A N 1
ATOM 731 C CA . SER A 1 94 ? 10.625 -4.338 4.731 1.00 79.62 94 SER A CA 1
ATOM 732 C C . SER A 1 94 ? 11.450 -5.460 4.091 1.00 79.62 94 SER A C 1
ATOM 734 O O . SER A 1 94 ? 12.640 -5.292 3.850 1.00 79.62 94 SER A O 1
ATOM 736 N N . GLN A 1 95 ? 10.835 -6.608 3.804 1.00 77.94 95 GLN A N 1
ATOM 737 C CA . GLN A 1 95 ? 11.505 -7.787 3.235 1.00 77.94 95 GLN A CA 1
ATOM 738 C C . GLN A 1 95 ? 10.553 -8.554 2.320 1.00 77.94 95 GLN A C 1
ATOM 740 O O . GLN A 1 95 ? 10.265 -9.728 2.535 1.00 77.94 95 GLN A O 1
ATOM 745 N N . LEU A 1 96 ? 9.996 -7.851 1.343 1.00 82.25 96 LEU A N 1
ATOM 746 C CA . LEU A 1 96 ? 9.065 -8.440 0.401 1.00 82.25 96 LEU A CA 1
ATOM 747 C C . LEU A 1 96 ? 9.731 -8.567 -0.967 1.00 82.25 96 LEU A C 1
ATOM 749 O O . LEU A 1 96 ? 10.454 -7.657 -1.381 1.00 82.25 96 LEU A O 1
ATOM 753 N N . SER A 1 97 ? 9.507 -9.690 -1.649 1.00 82.50 97 SER A N 1
ATOM 754 C CA . SER A 1 97 ? 9.955 -9.827 -3.032 1.00 82.50 97 SER A CA 1
ATOM 755 C C . SER A 1 97 ? 9.187 -8.835 -3.929 1.00 82.50 97 SER A C 1
ATOM 757 O O . SER A 1 97 ? 8.068 -8.427 -3.583 1.00 82.50 97 SER A O 1
ATOM 759 N N . PRO A 1 98 ? 9.763 -8.405 -5.066 1.00 75.31 98 PRO A N 1
ATOM 760 C CA . PRO A 1 98 ? 9.051 -7.560 -6.025 1.00 75.31 98 PRO A CA 1
ATOM 761 C C . PRO A 1 98 ? 7.725 -8.184 -6.479 1.00 75.31 98 PRO A C 1
ATOM 763 O O . PRO A 1 98 ? 6.707 -7.491 -6.484 1.00 75.31 98 PRO A O 1
ATOM 766 N N . ASP A 1 99 ? 7.722 -9.494 -6.748 1.00 78.00 99 ASP A N 1
ATOM 767 C CA . ASP A 1 99 ? 6.538 -10.255 -7.161 1.00 78.00 99 ASP A CA 1
ATOM 768 C C . ASP A 1 99 ? 5.447 -10.269 -6.077 1.00 78.00 99 ASP A C 1
ATOM 770 O O . ASP A 1 99 ? 4.260 -10.095 -6.359 1.00 78.00 99 ASP A O 1
ATOM 774 N N . ASP A 1 100 ? 5.835 -10.392 -4.804 1.00 88.19 100 ASP A N 1
ATOM 775 C CA . ASP A 1 100 ? 4.879 -10.414 -3.692 1.00 88.19 100 ASP A CA 1
ATOM 776 C C . ASP A 1 100 ? 4.308 -9.027 -3.369 1.00 88.19 100 ASP A C 1
ATOM 778 O O . ASP A 1 100 ? 3.275 -8.929 -2.696 1.00 88.19 100 ASP A O 1
ATOM 782 N N . THR A 1 101 ? 4.971 -7.947 -3.801 1.00 90.94 101 THR A N 1
ATOM 783 C CA . THR A 1 101 ? 4.610 -6.570 -3.416 1.00 90.94 101 THR A CA 1
ATOM 784 C C . THR A 1 101 ? 3.241 -6.222 -3.941 1.00 90.94 101 THR A C 1
ATOM 786 O O . THR A 1 101 ? 2.373 -5.814 -3.168 1.00 90.94 101 THR A O 1
ATOM 789 N N . LEU A 1 102 ? 3.015 -6.474 -5.223 1.00 92.38 102 LEU A N 1
ATOM 790 C CA . LEU A 1 102 ? 1.751 -6.168 -5.860 1.00 92.38 102 LEU A CA 1
ATOM 791 C C . LEU A 1 102 ? 0.595 -6.987 -5.265 1.00 92.38 102 LEU A C 1
ATOM 793 O O . LEU A 1 102 ? -0.436 -6.432 -4.878 1.00 92.38 102 LEU A O 1
ATOM 797 N N . GLU A 1 103 ? 0.780 -8.298 -5.113 1.00 93.62 103 GLU A N 1
ATOM 798 C CA . GLU A 1 103 ? -0.235 -9.176 -4.524 1.00 93.62 103 GLU A CA 1
ATOM 799 C C . GLU A 1 103 ? -0.544 -8.800 -3.068 1.00 93.62 103 GLU A C 1
ATOM 801 O O . GLU A 1 103 ? -1.703 -8.814 -2.637 1.00 93.62 103 GLU A O 1
ATOM 806 N N . SER A 1 104 ? 0.472 -8.391 -2.309 1.00 95.25 104 SER A N 1
ATOM 807 C CA . SER A 1 104 ? 0.295 -7.897 -0.944 1.00 95.25 104 SER A CA 1
ATOM 808 C C . SER A 1 104 ? -0.479 -6.581 -0.911 1.00 95.25 104 SER A C 1
ATOM 810 O O . SER A 1 104 ? -1.359 -6.427 -0.060 1.00 95.25 104 SER A O 1
ATOM 812 N N . MET A 1 105 ? -0.232 -5.665 -1.855 1.00 96.19 105 MET A N 1
ATOM 813 C CA . MET A 1 105 ? -1.025 -4.439 -1.993 1.00 96.19 105 MET A CA 1
ATOM 814 C C . MET A 1 105 ? -2.494 -4.757 -2.270 1.00 96.19 105 MET A C 1
ATOM 816 O O . MET A 1 105 ? -3.367 -4.267 -1.553 1.00 96.19 105 MET A O 1
ATOM 820 N N . ILE A 1 106 ? -2.772 -5.617 -3.255 1.00 96.25 106 ILE A N 1
ATOM 821 C CA . ILE A 1 106 ? -4.136 -6.019 -3.637 1.00 96.25 106 ILE A CA 1
ATOM 822 C C . ILE A 1 106 ? -4.881 -6.600 -2.432 1.00 96.25 106 ILE A C 1
ATOM 824 O O . ILE A 1 106 ? -6.026 -6.230 -2.154 1.00 96.25 106 ILE A O 1
ATOM 828 N N . ARG A 1 107 ? -4.237 -7.504 -1.686 1.00 96.88 107 ARG A N 1
ATOM 829 C CA . ARG A 1 107 ? -4.837 -8.120 -0.495 1.00 96.88 107 ARG A CA 1
ATOM 830 C C . ARG A 1 107 ? -5.093 -7.089 0.595 1.00 96.88 107 ARG A C 1
ATOM 832 O O . ARG A 1 107 ? -6.202 -7.058 1.123 1.00 96.88 107 ARG A O 1
ATOM 839 N N . ALA A 1 108 ? -4.109 -6.246 0.904 1.00 97.00 108 ALA A N 1
ATOM 840 C CA . ALA A 1 108 ? -4.216 -5.230 1.944 1.00 97.00 108 ALA A CA 1
ATOM 841 C C . ALA A 1 108 ? -5.336 -4.227 1.644 1.00 97.00 108 ALA A C 1
ATOM 843 O O . ALA A 1 108 ? -6.227 -4.055 2.480 1.00 97.00 108 ALA A O 1
ATOM 844 N N . LEU A 1 109 ? -5.346 -3.644 0.440 1.00 97.50 109 LEU A N 1
ATOM 845 C CA . LEU A 1 109 ? -6.378 -2.706 -0.012 1.00 97.50 109 LEU A CA 1
ATOM 846 C C . LEU A 1 109 ? -7.771 -3.309 0.180 1.00 97.50 109 LEU A C 1
ATOM 848 O O . LEU A 1 109 ? -8.612 -2.729 0.860 1.00 97.50 109 LEU A O 1
ATOM 852 N N . ARG A 1 110 ? -7.974 -4.543 -0.291 1.00 97.25 110 ARG A N 1
ATOM 853 C CA . ARG A 1 110 ? -9.267 -5.237 -0.242 1.00 97.25 110 ARG A CA 1
ATOM 854 C C . ARG A 1 110 ? -9.819 -5.463 1.172 1.00 97.25 110 ARG A C 1
ATOM 856 O O . ARG A 1 110 ? -11.023 -5.674 1.305 1.00 97.25 110 ARG A O 1
ATOM 863 N N . THR A 1 111 ? -8.983 -5.452 2.215 1.00 96.12 111 THR A N 1
ATOM 864 C CA . THR A 1 111 ? -9.437 -5.697 3.599 1.00 96.12 111 THR A CA 1
ATOM 865 C C . THR A 1 111 ? -10.298 -4.576 4.176 1.00 96.12 111 THR A C 1
ATOM 867 O O . THR A 1 111 ? -11.039 -4.815 5.123 1.00 96.12 111 THR A O 1
ATOM 870 N N . GLY A 1 112 ? -10.163 -3.346 3.668 1.00 93.56 112 GLY A N 1
ATOM 871 C CA . GLY A 1 112 ? -10.801 -2.163 4.250 1.00 93.56 112 GLY A CA 1
ATOM 872 C C . GLY A 1 112 ? -10.163 -1.651 5.549 1.00 93.56 112 GLY A C 1
ATOM 873 O O . GLY A 1 112 ? -10.540 -0.583 6.033 1.00 93.56 112 GLY A O 1
ATOM 874 N N . ASN A 1 113 ? -9.142 -2.328 6.084 1.00 95.44 113 ASN A N 1
ATOM 875 C CA . ASN A 1 113 ? -8.480 -1.936 7.335 1.00 95.44 113 ASN A CA 1
ATOM 876 C C . ASN A 1 113 ? -7.461 -0.802 7.167 1.00 95.44 113 ASN A C 1
ATOM 878 O O . ASN A 1 113 ? -7.043 -0.205 8.163 1.00 95.44 113 ASN A O 1
ATOM 882 N N . TYR A 1 114 ? -7.070 -0.503 5.928 1.00 96.50 114 TYR A N 1
ATOM 883 C CA . TYR A 1 114 ? -6.044 0.482 5.605 1.00 96.50 114 TYR A CA 1
ATOM 884 C C . TYR A 1 114 ? -6.653 1.713 4.943 1.00 96.50 114 TYR A C 1
ATOM 886 O O . TYR A 1 114 ? -7.433 1.565 4.011 1.00 96.50 114 TYR A O 1
ATOM 894 N N . SER A 1 115 ? -6.293 2.918 5.386 1.00 95.31 115 SER A N 1
ATOM 895 C CA . SER A 1 115 ? -6.637 4.150 4.661 1.00 95.31 115 SER A CA 1
ATOM 896 C C . SER A 1 115 ? -5.751 4.344 3.434 1.00 95.31 115 SER A C 1
ATOM 898 O O . SER A 1 115 ? -6.211 4.866 2.419 1.00 95.31 115 SER A O 1
ATOM 900 N N . VAL A 1 116 ? -4.500 3.884 3.517 1.00 95.94 116 VAL A N 1
ATOM 901 C CA . VAL A 1 116 ? -3.529 3.943 2.426 1.00 95.94 116 VAL A CA 1
ATOM 902 C C . VAL A 1 116 ? -2.606 2.728 2.423 1.00 95.94 116 VAL A C 1
ATOM 904 O O . VAL A 1 116 ? -2.195 2.246 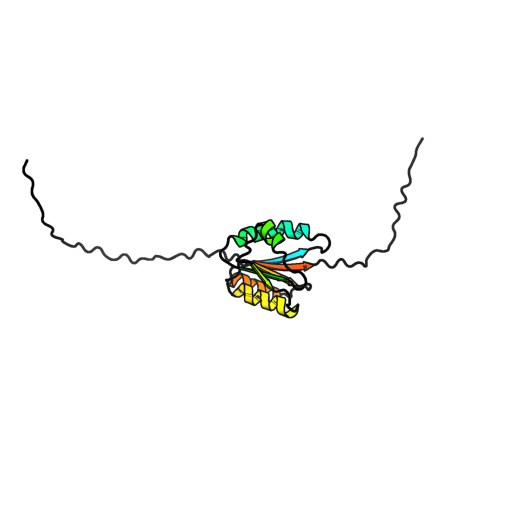3.484 1.00 95.94 116 VAL A O 1
ATOM 907 N N . VAL A 1 117 ? -2.257 2.261 1.226 1.00 96.19 117 VAL A N 1
ATOM 908 C CA . VAL A 1 117 ? -1.225 1.248 0.991 1.00 96.19 117 VAL A CA 1
ATOM 909 C C . VAL A 1 117 ? -0.216 1.794 -0.015 1.00 96.19 117 VAL A C 1
ATOM 911 O O . VAL A 1 117 ? -0.585 2.168 -1.123 1.00 96.19 117 VAL A O 1
ATOM 914 N N . ILE A 1 118 ? 1.056 1.836 0.367 1.00 94.12 118 ILE A N 1
ATOM 915 C CA . ILE A 1 118 ? 2.157 2.337 -0.459 1.00 94.12 118 ILE A CA 1
ATOM 916 C C . ILE A 1 118 ? 3.086 1.169 -0.763 1.00 94.12 118 ILE A C 1
ATOM 918 O O . ILE A 1 118 ? 3.556 0.513 0.168 1.00 94.12 118 ILE A O 1
ATOM 922 N N . GLY A 1 119 ? 3.367 0.916 -2.037 1.00 92.62 119 GLY A N 1
ATOM 923 C CA . GLY A 1 119 ? 4.313 -0.115 -2.453 1.00 92.62 119 GLY A CA 1
ATOM 924 C C . GLY A 1 119 ? 5.271 0.390 -3.515 1.00 92.62 119 GLY A C 1
ATOM 925 O O . GLY A 1 119 ? 4.895 1.173 -4.380 1.00 92.62 119 GLY A O 1
ATOM 926 N N . TRP A 1 120 ? 6.522 -0.052 -3.430 1.00 89.25 120 TRP A N 1
ATOM 927 C CA . TRP A 1 120 ? 7.538 0.231 -4.437 1.00 89.25 120 TRP A CA 1
ATOM 928 C C . TRP A 1 120 ? 7.556 -0.889 -5.466 1.00 89.25 120 TRP A C 1
ATOM 930 O O . TRP A 1 120 ? 7.877 -2.028 -5.134 1.00 89.25 120 TRP A O 1
ATOM 940 N N . HIS A 1 121 ? 7.230 -0.549 -6.707 1.00 87.31 121 HIS A N 1
ATOM 941 C CA . HIS A 1 121 ? 7.238 -1.469 -7.836 1.00 87.31 121 HIS A C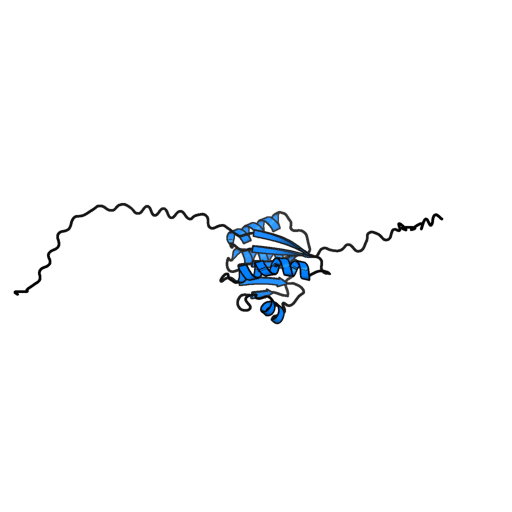A 1
ATOM 942 C C . HIS A 1 121 ? 7.947 -0.771 -8.996 1.00 87.31 121 HIS A C 1
ATOM 944 O O . HIS A 1 121 ? 7.541 0.309 -9.416 1.00 87.31 121 HIS A O 1
ATOM 950 N N . ALA A 1 122 ? 9.077 -1.327 -9.430 1.00 81.81 122 ALA A N 1
ATOM 951 C CA . ALA A 1 122 ? 9.969 -0.640 -10.362 1.00 81.81 122 ALA A CA 1
ATOM 952 C C . ALA A 1 122 ? 9.537 -0.775 -11.827 1.00 81.81 122 ALA A C 1
ATOM 954 O O . ALA A 1 122 ? 9.950 0.047 -12.644 1.00 81.81 122 ALA A O 1
ATOM 955 N N . ASP A 1 123 ? 8.753 -1.800 -12.143 1.00 85.94 123 ASP A N 1
ATOM 956 C CA . ASP A 1 123 ? 8.327 -2.109 -13.501 1.00 85.94 123 ASP A CA 1
ATOM 957 C C . ASP A 1 123 ? 6.946 -1.492 -13.789 1.00 85.94 123 ASP A C 1
ATOM 959 O O . ASP A 1 123 ? 6.267 -0.987 -12.887 1.00 85.94 123 ASP A O 1
ATOM 963 N N . ASP A 1 124 ? 6.571 -1.425 -15.066 1.00 86.56 124 ASP A N 1
ATOM 964 C CA . ASP A 1 124 ? 5.248 -0.939 -15.459 1.00 86.56 124 ASP A CA 1
ATOM 965 C C . ASP A 1 124 ? 4.174 -1.957 -15.067 1.00 86.56 124 ASP A C 1
ATOM 967 O O . ASP A 1 124 ? 4.344 -3.162 -15.252 1.00 86.56 124 ASP A O 1
ATOM 971 N N . LEU A 1 125 ? 3.044 -1.457 -14.566 1.00 90.12 125 LEU A N 1
ATOM 972 C CA . LEU A 1 125 ? 1.886 -2.297 -14.296 1.00 90.12 125 LEU A CA 1
ATOM 973 C C . LEU A 1 125 ? 1.235 -2.703 -15.614 1.00 90.12 125 LEU A C 1
ATOM 975 O O . LEU A 1 125 ? 0.937 -1.863 -16.465 1.00 90.12 125 LEU A O 1
ATOM 979 N N . THR A 1 126 ? 0.928 -3.984 -15.753 1.00 93.38 126 THR A N 1
ATOM 980 C CA . THR A 1 126 ? 0.025 -4.436 -16.809 1.00 93.38 126 THR A CA 1
ATOM 981 C C . THR A 1 126 ? -1.398 -3.935 -16.549 1.00 93.38 126 THR A C 1
ATOM 983 O O . THR A 1 126 ? -1.807 -3.690 -15.408 1.00 93.38 126 THR A O 1
ATOM 986 N N . ASP A 1 127 ? -2.213 -3.860 -17.603 1.00 94.62 127 ASP A N 1
ATOM 987 C CA . ASP A 1 127 ? -3.625 -3.471 -17.486 1.00 94.62 127 ASP A CA 1
ATOM 988 C C . ASP A 1 127 ? -4.407 -4.362 -16.506 1.00 94.62 127 ASP A C 1
ATOM 990 O O . ASP A 1 127 ? -5.351 -3.911 -15.853 1.00 94.62 127 ASP A O 1
ATOM 994 N N . ASP A 1 128 ? -4.045 -5.646 -16.406 1.00 95.44 128 ASP A N 1
ATOM 995 C CA . ASP A 1 128 ? -4.685 -6.582 -15.482 1.00 95.44 128 ASP A CA 1
ATOM 996 C C . ASP A 1 128 ? -4.331 -6.286 -14.025 1.00 95.44 128 ASP A C 1
ATOM 998 O O . ASP A 1 128 ? -5.215 -6.238 -13.167 1.00 95.44 128 ASP A O 1
ATOM 1002 N N . GLU A 1 129 ? -3.059 -6.018 -13.754 1.00 94.62 129 GLU A N 1
ATOM 1003 C CA . GLU A 1 129 ? -2.554 -5.658 -12.431 1.00 94.62 129 GLU A CA 1
ATOM 1004 C C . GLU A 1 129 ? -3.141 -4.333 -11.949 1.00 94.62 129 GLU A C 1
ATOM 1006 O O . GLU A 1 129 ? -3.669 -4.254 -10.834 1.00 94.62 129 GLU A O 1
ATOM 1011 N N . HIS A 1 130 ? -3.148 -3.319 -12.819 1.00 95.31 130 HIS A N 1
ATOM 1012 C CA . HIS A 1 130 ? -3.768 -2.033 -12.529 1.00 95.31 130 HIS A CA 1
ATOM 1013 C C . HIS A 1 130 ? -5.264 -2.196 -12.211 1.00 95.31 130 HIS A C 1
ATOM 1015 O O . HIS A 1 130 ? -5.750 -1.705 -11.189 1.00 95.31 130 HIS A O 1
ATOM 1021 N N . ARG A 1 131 ? -6.006 -2.968 -13.019 1.00 96.44 131 ARG A N 1
ATOM 1022 C CA . ARG A 1 131 ? -7.438 -3.225 -12.785 1.00 96.44 131 ARG A CA 1
ATOM 1023 C C . ARG A 1 131 ? -7.694 -3.930 -11.452 1.00 96.44 131 ARG A C 1
ATOM 1025 O O . ARG A 1 131 ? -8.639 -3.579 -10.743 1.00 96.44 131 ARG A O 1
ATOM 1032 N N . ARG A 1 132 ? -6.867 -4.917 -11.089 1.00 97.19 132 ARG A N 1
ATOM 1033 C CA . ARG A 1 132 ? -6.978 -5.633 -9.805 1.00 97.19 132 ARG A CA 1
ATOM 1034 C C . ARG A 1 132 ? -6.722 -4.713 -8.616 1.00 97.19 132 ARG A C 1
ATOM 1036 O O . ARG A 1 132 ? -7.436 -4.823 -7.616 1.00 97.19 132 ARG A O 1
ATOM 1043 N N . LEU A 1 133 ? -5.738 -3.821 -8.722 1.00 96.56 133 LEU A N 1
ATOM 1044 C CA . LEU A 1 133 ? -5.453 -2.812 -7.705 1.00 96.56 133 LEU A CA 1
ATOM 1045 C C . LEU A 1 133 ? -6.630 -1.848 -7.531 1.00 96.56 133 LEU A C 1
ATOM 1047 O O . LEU A 1 133 ? -7.077 -1.658 -6.401 1.00 96.56 133 LEU A O 1
ATOM 1051 N N . VAL A 1 134 ? -7.175 -1.304 -8.625 1.00 96.81 134 VAL A N 1
ATOM 1052 C CA . VAL A 1 134 ? -8.329 -0.387 -8.585 1.00 96.81 134 VAL A CA 1
ATOM 1053 C C . VAL A 1 134 ? -9.529 -1.060 -7.928 1.00 96.81 134 VAL A C 1
ATOM 1055 O O . VAL A 1 134 ? -10.060 -0.548 -6.946 1.00 96.81 134 VAL A O 1
ATOM 1058 N N . GLN A 1 135 ? -9.887 -2.269 -8.365 1.00 97.00 135 GLN A N 1
ATOM 1059 C CA . GLN A 1 135 ? -10.998 -3.012 -7.770 1.00 97.00 135 GLN A CA 1
ATOM 1060 C C . GLN A 1 135 ? -10.782 -3.286 -6.270 1.00 97.00 135 GLN A C 1
ATOM 1062 O O . GLN A 1 135 ? -11.726 -3.268 -5.476 1.00 97.00 135 GLN A O 1
ATOM 1067 N N . ALA A 1 136 ? -9.545 -3.580 -5.859 1.00 97.81 136 ALA A N 1
ATOM 1068 C CA . ALA A 1 136 ? -9.216 -3.786 -4.454 1.00 97.81 136 ALA A CA 1
ATOM 1069 C C . ALA A 1 136 ? -9.314 -2.489 -3.636 1.00 97.81 136 ALA A C 1
ATOM 1071 O O . ALA A 1 136 ? -9.855 -2.525 -2.530 1.00 97.81 136 ALA A O 1
ATOM 1072 N N . ALA A 1 137 ? -8.831 -1.371 -4.180 1.00 97.38 137 ALA A N 1
ATOM 1073 C CA . ALA A 1 137 ? -8.908 -0.044 -3.581 1.00 97.38 137 ALA A CA 1
ATOM 1074 C C . ALA A 1 137 ? -10.360 0.416 -3.407 1.00 97.38 137 ALA A C 1
ATOM 1076 O O . ALA A 1 137 ? -10.735 0.839 -2.315 1.00 97.38 137 ALA A O 1
ATOM 1077 N N . GLU A 1 138 ? -11.197 0.263 -4.434 1.00 96.31 138 GLU A N 1
ATOM 1078 C CA . GLU A 1 138 ? -12.633 0.561 -4.384 1.00 96.31 138 GLU A CA 1
ATOM 1079 C C . GLU A 1 138 ? -13.341 -0.285 -3.327 1.00 96.31 138 GLU A C 1
ATOM 1081 O O . GLU A 1 138 ? -14.008 0.249 -2.440 1.00 96.31 138 GLU A O 1
ATOM 1086 N N . LYS A 1 139 ? -13.132 -1.608 -3.356 1.00 96.56 139 LYS A N 1
ATOM 1087 C CA . LYS A 1 139 ? -13.731 -2.534 -2.385 1.00 96.56 139 LYS A CA 1
ATOM 1088 C C . LYS A 1 139 ? -13.303 -2.229 -0.950 1.00 96.56 139 LYS A C 1
ATOM 1090 O O . LYS A 1 139 ? -14.094 -2.384 -0.023 1.00 96.56 139 LYS A O 1
ATOM 1095 N N . GLY A 1 140 ? -12.051 -1.828 -0.770 1.00 95.75 140 GLY A N 1
ATOM 1096 C CA . GLY A 1 140 ? -11.499 -1.428 0.514 1.00 95.75 140 GLY A CA 1
ATOM 1097 C C . GLY A 1 140 ? -11.805 0.004 0.922 1.00 95.75 140 GLY A C 1
ATOM 1098 O O . GLY A 1 140 ? -11.502 0.365 2.053 1.00 95.75 140 GLY A O 1
ATOM 1099 N N . ASN A 1 141 ? -12.340 0.838 0.029 1.00 95.88 141 ASN A N 1
ATOM 1100 C CA . ASN A 1 141 ? -12.356 2.292 0.169 1.00 95.88 141 ASN A CA 1
ATOM 1101 C C . ASN A 1 141 ? -10.995 2.846 0.649 1.00 95.88 141 ASN A C 1
ATOM 1103 O O . ASN A 1 141 ? -10.912 3.503 1.687 1.00 95.88 141 ASN A O 1
ATOM 1107 N N . ALA A 1 142 ? -9.907 2.470 -0.023 1.00 95.94 142 ALA A N 1
ATOM 1108 C CA . ALA A 1 142 ? -8.532 2.763 0.384 1.00 95.94 142 ALA A CA 1
ATOM 1109 C C . ALA A 1 142 ? -7.732 3.358 -0.776 1.00 95.94 142 ALA A C 1
ATOM 1111 O O . ALA A 1 142 ? -7.945 2.986 -1.925 1.00 95.94 142 ALA A O 1
ATOM 1112 N N . MET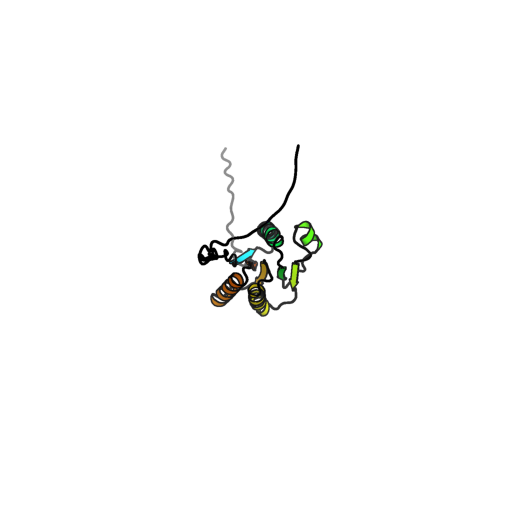 A 1 143 ? -6.779 4.241 -0.481 1.00 95.88 143 MET A N 1
ATOM 1113 C CA . MET A 1 143 ? -5.881 4.777 -1.505 1.00 95.88 143 MET A CA 1
ATOM 1114 C C . MET A 1 143 ? -4.662 3.865 -1.684 1.00 95.88 143 MET A C 1
ATOM 1116 O O . MET A 1 143 ? -4.043 3.447 -0.706 1.00 95.88 143 MET A O 1
ATOM 1120 N N . GLY A 1 144 ? -4.292 3.561 -2.923 1.00 95.62 144 GLY A N 1
ATOM 1121 C CA . GLY A 1 144 ? -3.066 2.843 -3.257 1.00 95.62 144 GLY A CA 1
ATOM 1122 C C . GLY A 1 144 ? -2.066 3.751 -3.963 1.00 95.62 144 GLY A C 1
ATOM 1123 O O . GLY A 1 144 ? -2.418 4.411 -4.938 1.00 95.62 144 GLY A O 1
ATOM 1124 N N . PHE A 1 145 ? -0.818 3.754 -3.498 1.00 94.75 145 PHE A N 1
ATOM 1125 C CA . PHE A 1 145 ? 0.293 4.439 -4.157 1.00 94.75 145 PHE A CA 1
ATOM 1126 C C . PHE A 1 145 ? 1.328 3.434 -4.642 1.00 94.75 145 PHE A C 1
ATOM 1128 O O . PHE A 1 145 ? 1.887 2.681 -3.842 1.00 94.75 145 PHE A O 1
ATOM 1135 N N . VAL A 1 146 ? 1.595 3.450 -5.945 1.00 93.31 146 VAL A N 1
ATOM 1136 C CA . VAL A 1 146 ? 2.643 2.641 -6.571 1.00 93.31 146 VAL A CA 1
ATOM 1137 C C . VAL A 1 146 ? 3.827 3.554 -6.856 1.00 93.31 146 VAL A C 1
ATOM 1139 O O . VAL A 1 146 ? 3.774 4.421 -7.724 1.00 93.31 146 VAL A O 1
ATOM 1142 N N . MET A 1 147 ? 4.880 3.403 -6.062 1.00 90.69 147 MET A N 1
ATOM 1143 C CA . MET A 1 147 ? 6.075 4.236 -6.108 1.00 90.69 147 MET A CA 1
ATOM 1144 C C . MET A 1 147 ? 7.032 3.690 -7.164 1.00 90.69 147 MET A C 1
ATOM 1146 O O . MET A 1 147 ? 7.506 2.558 -7.036 1.00 90.69 147 MET A O 1
ATOM 1150 N N . ARG A 1 148 ? 7.348 4.511 -8.170 1.00 88.19 148 ARG A N 1
ATOM 1151 C CA . ARG A 1 148 ? 8.230 4.136 -9.281 1.00 88.19 148 ARG A CA 1
ATOM 1152 C C . ARG A 1 148 ? 9.432 5.078 -9.369 1.00 88.19 148 ARG A C 1
ATOM 1154 O O . ARG A 1 148 ? 9.237 6.283 -9.551 1.00 88.19 148 ARG A O 1
ATOM 1161 N N . PRO A 1 149 ? 10.672 4.577 -9.245 1.00 85.56 149 PRO A N 1
ATOM 1162 C CA . PRO A 1 149 ? 11.844 5.399 -9.491 1.00 85.56 149 PRO A CA 1
ATOM 1163 C C . PRO A 1 149 ? 11.979 5.677 -10.994 1.00 85.56 149 PRO A C 1
ATOM 1165 O O . PRO A 1 149 ? 11.895 4.769 -11.820 1.00 85.56 149 PRO A O 1
ATOM 1168 N N . VAL A 1 150 ? 12.243 6.929 -11.361 1.00 82.69 150 VAL A N 1
ATOM 1169 C CA . VAL A 1 150 ? 12.704 7.281 -12.706 1.00 82.69 150 VAL A CA 1
ATOM 1170 C C . VAL A 1 150 ? 14.106 6.714 -12.856 1.00 82.69 150 VAL A C 1
ATOM 1172 O O . VAL A 1 150 ? 15.055 7.233 -12.262 1.00 82.69 150 VAL A O 1
ATOM 1175 N N . ARG A 1 151 ? 14.253 5.666 -13.667 1.00 68.88 151 ARG A N 1
ATOM 1176 C CA . ARG A 1 151 ? 15.571 5.216 -14.112 1.00 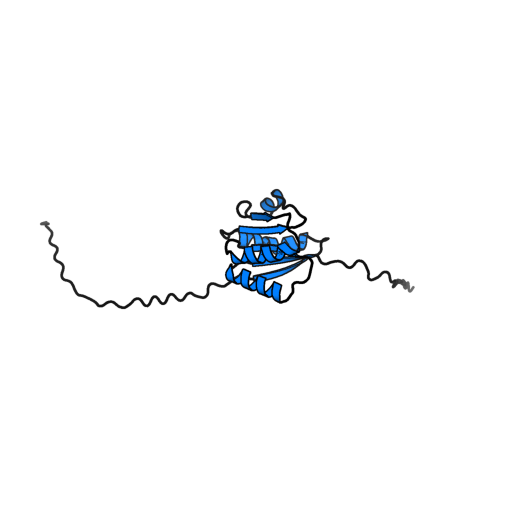68.88 151 ARG A CA 1
ATOM 1177 C C . ARG A 1 151 ? 16.142 6.332 -14.982 1.00 68.88 151 ARG A C 1
ATOM 1179 O O . ARG A 1 151 ? 15.690 6.560 -16.099 1.00 68.88 151 ARG A O 1
ATOM 1186 N N . SER A 1 152 ? 17.086 7.096 -14.437 1.00 57.72 152 SER A N 1
ATOM 1187 C CA . SER A 1 152 ? 17.869 8.021 -15.247 1.00 57.72 152 SER A CA 1
ATOM 1188 C C . SER A 1 152 ? 18.781 7.161 -16.107 1.00 57.72 152 SER A C 1
ATOM 1190 O O . SER A 1 152 ? 19.860 6.776 -15.652 1.00 57.72 152 SER A O 1
ATOM 1192 N N . ASP A 1 153 ? 18.343 6.825 -17.320 1.00 49.06 153 ASP A N 1
ATOM 1193 C CA . ASP A 1 153 ? 19.204 6.196 -18.313 1.00 49.06 153 ASP A CA 1
ATOM 1194 C C . ASP A 1 153 ? 20.425 7.090 -18.502 1.00 49.06 153 ASP A C 1
ATOM 1196 O O . ASP A 1 153 ? 20.413 8.122 -19.174 1.00 49.06 153 ASP A O 1
ATOM 1200 N N . SER A 1 154 ? 21.510 6.704 -17.844 1.00 48.47 154 SER A N 1
ATOM 1201 C CA . SER A 1 154 ? 22.778 7.413 -17.869 1.00 48.47 154 SER A CA 1
ATOM 1202 C C . SER A 1 154 ? 23.514 7.057 -19.158 1.00 48.47 154 SER A C 1
ATOM 1204 O O . SER A 1 154 ? 24.676 6.688 -19.101 1.00 48.47 154 SER A O 1
ATOM 1206 N N . HIS A 1 155 ? 22.838 7.084 -20.313 1.00 49.62 155 HIS A N 1
ATOM 1207 C CA . HIS A 1 155 ? 23.432 6.736 -21.605 1.00 49.62 155 HIS A CA 1
ATOM 1208 C C . HIS A 1 155 ? 22.702 7.352 -22.820 1.00 49.62 155 HIS A C 1
ATOM 1210 O O . HIS A 1 155 ? 22.365 6.662 -23.771 1.00 49.62 155 HIS A O 1
ATOM 1216 N N . ALA A 1 156 ? 22.531 8.678 -22.840 1.00 47.25 156 ALA A N 1
ATOM 1217 C CA . ALA A 1 156 ? 22.459 9.479 -24.076 1.00 47.25 156 ALA A CA 1
ATOM 1218 C C . ALA A 1 156 ? 22.647 10.966 -23.717 1.00 47.25 156 ALA A C 1
ATOM 1220 O O . ALA A 1 156 ? 21.700 11.679 -23.419 1.00 47.25 156 ALA A O 1
ATOM 1221 N N . THR A 1 157 ? 23.856 11.519 -23.639 1.00 44.91 157 THR A N 1
ATOM 1222 C CA . THR A 1 157 ? 24.522 12.080 -24.821 1.00 44.91 157 THR A CA 1
ATOM 1223 C C . THR A 1 157 ? 25.928 12.511 -24.409 1.00 44.91 157 THR A C 1
ATOM 1225 O O . THR A 1 157 ? 26.146 13.590 -23.864 1.00 44.91 157 THR A O 1
ATOM 1228 N N . ARG A 1 158 ? 26.917 11.669 -24.706 1.00 51.81 158 ARG A N 1
ATOM 1229 C CA . ARG A 1 158 ? 28.306 12.102 -24.866 1.00 51.81 158 ARG A CA 1
ATOM 1230 C C . ARG A 1 158 ? 28.467 12.554 -26.324 1.00 51.81 158 ARG A C 1
ATOM 1232 O O . ARG A 1 158 ? 29.133 11.891 -27.101 1.00 51.81 158 ARG A O 1
ATOM 1239 N N . GLN A 1 159 ? 27.805 13.645 -26.714 1.00 49.12 159 GLN A N 1
ATOM 1240 C CA . GLN A 1 159 ? 28.006 14.301 -28.012 1.00 49.12 159 GLN A CA 1
ATOM 1241 C C . GLN A 1 159 ? 27.865 15.823 -27.874 1.00 49.12 159 GLN A C 1
ATOM 1243 O O . GLN A 1 159 ? 26.788 16.400 -27.943 1.00 49.12 159 GLN A O 1
ATOM 1248 N N . LEU A 1 160 ? 29.016 16.442 -27.612 1.00 54.88 160 LEU A N 1
ATOM 1249 C CA . LEU A 1 160 ? 29.539 17.645 -28.262 1.00 54.88 160 LEU A CA 1
ATOM 1250 C C . LEU A 1 160 ? 28.522 18.489 -29.053 1.00 54.88 160 LEU A C 1
ATOM 1252 O O . LEU A 1 160 ? 28.166 18.166 -30.183 1.00 54.88 160 LEU A O 1
ATOM 1256 N N . SER A 1 161 ? 28.206 19.669 -28.534 1.00 49.16 161 SER A N 1
ATOM 1257 C CA . SER A 1 161 ? 28.037 20.861 -29.366 1.00 49.16 161 SER A CA 1
ATOM 1258 C C . SER A 1 161 ? 28.584 22.039 -28.581 1.00 49.16 161 SER A C 1
ATOM 1260 O O . SER A 1 161 ? 27.996 22.502 -27.608 1.00 49.16 161 SER A O 1
ATOM 1262 N N . GLY A 1 162 ? 29.799 22.439 -28.951 1.00 57.75 162 GLY A N 1
ATOM 1263 C CA . GLY A 1 162 ? 30.473 23.576 -28.356 1.00 57.75 162 GLY A CA 1
ATOM 1264 C C . GLY A 1 162 ? 29.683 24.847 -28.621 1.00 57.75 162 GLY A C 1
ATOM 1265 O O . GLY A 1 162 ? 29.531 25.256 -29.770 1.00 57.75 162 GLY A O 1
ATOM 1266 N N . LEU A 1 163 ? 29.252 25.515 -27.554 1.00 51.72 163 LEU A N 1
ATOM 1267 C CA . LEU A 1 163 ? 28.993 26.943 -27.633 1.00 51.72 163 LEU A CA 1
ATOM 1268 C C . LEU A 1 163 ? 30.358 27.645 -27.693 1.00 51.72 163 LEU A C 1
ATOM 1270 O O . LEU A 1 163 ? 30.966 27.959 -26.671 1.00 51.72 163 LEU A O 1
ATOM 1274 N N . LYS A 1 164 ? 30.875 27.864 -28.907 1.00 54.53 164 LYS A N 1
ATOM 1275 C CA . LYS A 1 164 ? 31.890 28.899 -29.131 1.00 54.53 164 LYS A CA 1
ATOM 1276 C C . LYS A 1 164 ? 31.189 30.240 -28.946 1.00 54.53 164 LYS A C 1
ATOM 1278 O O . LYS A 1 164 ? 30.522 30.726 -29.852 1.00 54.53 164 LYS A O 1
ATOM 1283 N N . ILE A 1 165 ? 31.320 30.821 -27.761 1.00 61.84 165 ILE A N 1
ATOM 1284 C CA . ILE A 1 165 ? 30.915 32.202 -27.516 1.00 61.84 165 ILE A CA 1
ATOM 1285 C C . ILE A 1 165 ? 31.945 33.079 -28.235 1.00 61.84 165 ILE A C 1
ATOM 1287 O O . ILE A 1 165 ? 33.037 33.318 -27.726 1.00 61.84 165 ILE A O 1
ATOM 1291 N N . HIS A 1 166 ? 31.648 33.495 -29.463 1.00 51.62 166 HIS A N 1
ATOM 1292 C CA . HIS A 1 166 ? 32.392 34.571 -30.110 1.00 51.62 166 HIS A CA 1
ATOM 1293 C C . HIS A 1 166 ? 31.963 35.888 -29.460 1.00 51.62 166 HIS A C 1
ATOM 1295 O O . HIS A 1 166 ? 30.876 36.405 -29.720 1.00 51.62 166 HIS A O 1
ATOM 1301 N N . SER A 1 167 ? 32.823 36.395 -28.579 1.00 57.75 167 SER A N 1
ATOM 1302 C CA . SER A 1 167 ? 32.760 37.757 -28.062 1.00 57.75 167 SER A CA 1
ATOM 1303 C C . SER A 1 167 ? 33.035 38.727 -29.208 1.00 57.75 167 SER A C 1
ATOM 1305 O O . SER A 1 167 ? 34.188 38.949 -29.570 1.00 57.75 167 SER A O 1
ATOM 1307 N N . ASN A 1 168 ? 31.987 39.313 -29.784 1.00 48.81 168 ASN A N 1
ATOM 1308 C CA . ASN A 1 168 ? 32.148 40.476 -30.647 1.00 48.81 168 ASN A CA 1
ATOM 1309 C C . ASN A 1 168 ? 32.356 41.711 -29.764 1.00 48.81 168 ASN A C 1
ATOM 1311 O O . ASN A 1 168 ? 31.403 42.372 -29.362 1.00 48.81 168 ASN A O 1
ATOM 1315 N N . PHE A 1 169 ? 33.622 42.012 -29.475 1.00 51.53 169 PHE A N 1
ATOM 1316 C CA . PHE A 1 169 ? 34.045 43.392 -29.268 1.00 51.53 169 PHE A CA 1
ATOM 1317 C C . PHE A 1 169 ? 33.955 44.100 -30.624 1.00 51.53 169 PHE A C 1
ATOM 1319 O O . PHE A 1 169 ? 34.719 43.787 -31.535 1.00 51.53 169 PHE A O 1
ATOM 1326 N N . TYR A 1 170 ? 33.027 45.044 -30.753 1.00 48.88 170 TYR A N 1
ATOM 1327 C CA . TYR A 1 170 ? 33.133 46.115 -31.735 1.00 48.88 170 TYR A CA 1
ATOM 1328 C C . TYR A 1 170 ? 33.395 47.413 -30.972 1.00 48.88 170 TYR A C 1
ATOM 1330 O O . TYR A 1 170 ? 32.553 47.840 -30.189 1.00 48.88 170 TYR A O 1
ATOM 1338 N N . HIS A 1 171 ? 34.623 47.890 -31.186 1.00 54.59 171 HIS A N 1
ATOM 1339 C CA . HIS A 1 171 ? 35.148 49.259 -31.207 1.00 54.59 171 HIS A CA 1
ATOM 1340 C C . HIS A 1 171 ? 34.536 50.337 -30.302 1.00 54.59 171 HIS A C 1
ATOM 1342 O O . HIS A 1 171 ? 33.356 50.696 -30.493 1.00 54.59 171 HIS A O 1
#

pLDDT: mean 76.27, std 20.69, range [36.03, 97.81]